Protein AF-A0A7S2ARZ6-F1 (afdb_monomer_lite)

Structure (mmCIF, N/CA/C/O backbone):
data_AF-A0A7S2ARZ6-F1
#
_entry.id   AF-A0A7S2ARZ6-F1
#
loop_
_atom_site.group_PDB
_atom_site.id
_atom_site.type_symbol
_atom_site.label_atom_id
_atom_site.label_alt_id
_atom_site.label_comp_id
_atom_site.label_asym_id
_atom_site.label_entity_id
_atom_site.label_seq_id
_atom_site.pdbx_PDB_ins_code
_atom_site.Cartn_x
_atom_site.Cartn_y
_atom_site.Cartn_z
_atom_site.occupancy
_atom_site.B_iso_or_equiv
_atom_site.auth_seq_id
_atom_site.auth_comp_id
_atom_site.auth_asym_id
_atom_site.auth_atom_id
_atom_site.pdbx_PD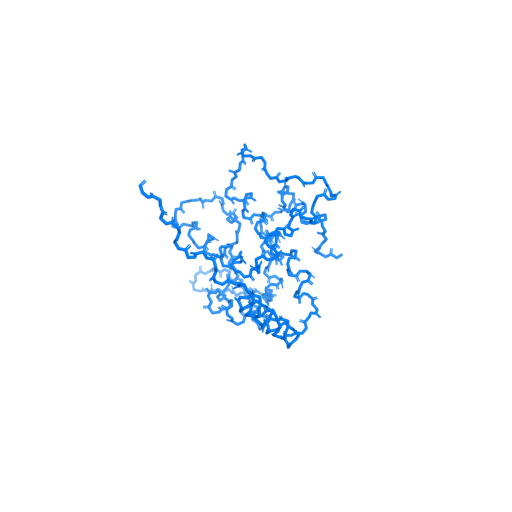B_model_num
ATOM 1 N N . ALA A 1 1 ? 7.187 6.193 15.316 1.00 47.09 1 ALA A N 1
ATOM 2 C CA . ALA A 1 1 ? 6.272 5.166 14.776 1.00 47.09 1 ALA A CA 1
ATOM 3 C C . ALA A 1 1 ? 6.091 5.447 13.287 1.00 47.09 1 ALA A C 1
ATOM 5 O O . ALA A 1 1 ? 5.880 6.601 12.957 1.00 47.09 1 ALA A O 1
ATOM 6 N N . LEU A 1 2 ? 6.263 4.467 12.394 1.00 66.19 2 LEU A N 1
ATOM 7 C CA . LEU A 1 2 ? 6.326 4.705 10.934 1.00 66.19 2 LEU A CA 1
ATOM 8 C C . LEU A 1 2 ? 4.946 4.855 10.255 1.00 66.19 2 LEU A C 1
ATOM 10 O O . LEU A 1 2 ? 4.873 5.273 9.107 1.00 66.19 2 LEU A O 1
ATOM 14 N N . LEU A 1 3 ? 3.854 4.551 10.966 1.00 85.19 3 LEU A N 1
ATOM 15 C CA . LEU A 1 3 ? 2.477 4.574 10.452 1.00 85.19 3 LEU A CA 1
ATOM 16 C C . LEU A 1 3 ? 1.601 5.589 11.214 1.00 85.19 3 LEU A C 1
ATOM 18 O O . LEU A 1 3 ? 0.528 5.251 11.712 1.00 85.19 3 LEU A O 1
ATOM 22 N N . THR A 1 4 ? 2.057 6.830 11.392 1.00 90.56 4 THR A N 1
ATOM 23 C CA . THR A 1 4 ? 1.229 7.869 12.038 1.00 90.56 4 THR A CA 1
ATOM 24 C C . THR A 1 4 ? 0.289 8.545 11.043 1.00 90.56 4 THR A C 1
ATOM 26 O O . THR A 1 4 ? 0.463 8.433 9.827 1.00 90.56 4 THR A O 1
ATOM 29 N N . SER A 1 5 ? -0.721 9.255 11.550 1.00 90.44 5 SER A N 1
ATOM 30 C CA . SER A 1 5 ? -1.653 10.009 10.705 1.00 90.44 5 SER A CA 1
ATOM 31 C C . SER A 1 5 ? -0.940 11.130 9.932 1.00 90.44 5 SER A C 1
ATOM 33 O O . SER A 1 5 ? -1.261 11.370 8.772 1.00 90.44 5 SER A O 1
ATOM 35 N N . GLU A 1 6 ? 0.106 11.733 10.499 1.00 92.38 6 GLU A N 1
ATOM 36 C CA . GLU A 1 6 ? 0.966 12.714 9.821 1.00 92.38 6 GLU A CA 1
ATOM 37 C C . GLU A 1 6 ? 1.748 12.080 8.667 1.00 92.38 6 GLU A C 1
ATOM 39 O O . GLU A 1 6 ? 1.847 12.673 7.596 1.00 92.38 6 GLU A O 1
ATOM 44 N N . ALA A 1 7 ? 2.253 10.853 8.839 1.00 92.50 7 ALA A N 1
ATOM 45 C CA . ALA A 1 7 ? 2.923 10.132 7.758 1.00 92.50 7 ALA A CA 1
ATOM 46 C C . ALA A 1 7 ? 1.955 9.830 6.601 1.00 92.50 7 ALA A C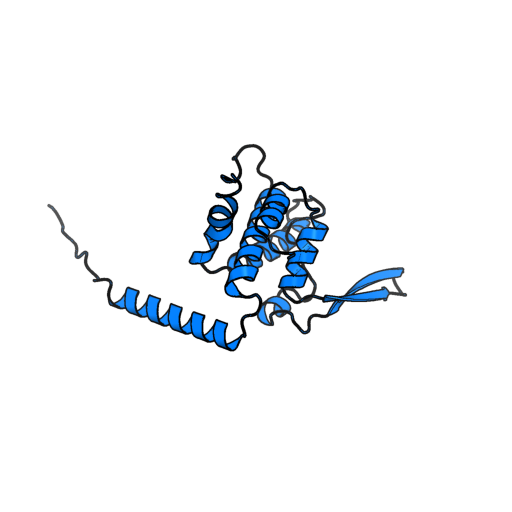 1
ATOM 48 O O . ALA A 1 7 ? 2.309 9.989 5.433 1.00 92.50 7 ALA A O 1
ATOM 49 N N . MET A 1 8 ? 0.710 9.450 6.911 1.00 94.50 8 MET A N 1
ATOM 50 C CA . MET A 1 8 ? -0.331 9.243 5.897 1.00 94.50 8 MET A CA 1
ATOM 51 C C . MET A 1 8 ? -0.678 10.545 5.170 1.00 94.50 8 MET A C 1
ATOM 53 O O . MET A 1 8 ? -0.833 10.540 3.948 1.00 94.50 8 MET A O 1
ATOM 57 N N . LEU A 1 9 ? -0.740 11.666 5.893 1.00 93.12 9 LEU A N 1
ATOM 58 C CA . LEU A 1 9 ? -0.935 12.984 5.294 1.00 93.12 9 LEU A CA 1
ATOM 59 C C . LEU A 1 9 ? 0.221 13.348 4.350 1.00 93.12 9 LEU A C 1
ATOM 61 O O . LEU A 1 9 ? -0.032 13.720 3.206 1.00 93.12 9 LEU A O 1
ATOM 65 N N . ALA A 1 10 ? 1.470 13.151 4.775 1.00 93.88 10 ALA A N 1
ATOM 66 C CA . ALA A 1 10 ? 2.659 13.400 3.958 1.00 93.88 10 ALA A CA 1
ATOM 67 C C . ALA A 1 10 ? 2.679 12.539 2.677 1.00 93.88 10 ALA A C 1
ATOM 69 O O . ALA A 1 10 ? 3.032 13.013 1.592 1.00 93.88 10 ALA A O 1
ATOM 70 N N . ILE A 1 11 ? 2.237 11.277 2.757 1.00 94.25 11 ILE A N 1
ATOM 71 C CA . ILE A 1 11 ? 2.085 10.395 1.586 1.00 94.25 11 ILE A CA 1
ATOM 72 C C . ILE A 1 11 ? 1.085 10.980 0.585 1.00 94.25 11 ILE A C 1
ATOM 74 O O . ILE A 1 11 ? 1.372 11.030 -0.618 1.00 94.25 11 ILE A O 1
ATOM 78 N N . VAL A 1 12 ? -0.080 11.415 1.072 1.00 92.50 12 VAL A N 1
ATOM 79 C CA . VAL A 1 12 ? -1.174 11.958 0.254 1.00 92.50 12 VAL A CA 1
ATOM 80 C C . VAL A 1 12 ? -0.803 13.315 -0.353 1.00 92.50 12 VAL A C 1
ATOM 82 O O . VAL A 1 12 ? -1.102 13.554 -1.524 1.00 92.50 12 VAL A O 1
ATOM 85 N N . ASN A 1 13 ? -0.071 14.150 0.384 1.00 91.81 13 ASN A N 1
ATOM 86 C CA . ASN A 1 13 ? 0.454 15.438 -0.082 1.00 91.81 13 ASN A CA 1
ATOM 87 C C . ASN A 1 13 ? 1.663 15.314 -1.026 1.00 91.81 13 ASN A C 1
ATOM 89 O O . ASN A 1 13 ? 2.167 16.322 -1.510 1.00 91.81 13 ASN A O 1
ATOM 93 N N . GLN A 1 14 ? 2.106 14.090 -1.336 1.00 92.31 14 GLN A N 1
ATOM 94 C CA . GLN A 1 14 ? 3.270 13.813 -2.188 1.00 92.31 14 GLN A CA 1
ATOM 95 C C . GLN A 1 14 ? 4.609 14.311 -1.613 1.00 92.31 14 GLN A C 1
ATOM 97 O O . GLN A 1 14 ? 5.572 14.481 -2.355 1.00 92.31 14 GLN A O 1
ATOM 102 N N . GLU A 1 15 ? 4.688 14.486 -0.295 1.00 94.00 15 GLU A N 1
ATOM 103 C CA . GLU A 1 15 ? 5.906 14.885 0.425 1.00 94.00 15 GLU A CA 1
ATOM 104 C C . GLU A 1 15 ? 6.882 13.704 0.592 1.00 94.00 15 GLU A C 1
ATOM 106 O O . GLU A 1 15 ? 8.082 13.892 0.772 1.00 94.00 15 GLU A O 1
ATOM 111 N N . VAL A 1 16 ? 6.375 12.471 0.478 1.00 94.50 16 VAL A N 1
ATOM 112 C CA . VAL A 1 16 ? 7.161 11.226 0.498 1.00 94.50 16 VAL A CA 1
ATOM 113 C C . VAL A 1 16 ? 7.371 10.714 -0.929 1.00 94.50 16 VAL A C 1
ATOM 115 O O . VAL A 1 16 ? 6.419 10.693 -1.709 1.00 94.50 16 VAL A O 1
ATOM 118 N N . SER A 1 17 ? 8.576 10.258 -1.290 1.00 95.38 17 SER A N 1
ATOM 119 C CA . SER A 1 17 ? 8.875 9.739 -2.639 1.00 95.38 17 SER A CA 1
ATOM 120 C C . SER A 1 17 ? 8.084 8.464 -2.972 1.00 95.38 17 SER A C 1
ATOM 122 O O . SER A 1 17 ? 7.761 7.682 -2.084 1.00 95.38 17 SER A O 1
ATOM 124 N N . ASP A 1 18 ? 7.767 8.227 -4.255 1.00 95.31 18 ASP A N 1
ATOM 125 C CA . ASP A 1 18 ? 6.986 7.037 -4.651 1.00 95.31 18 ASP A CA 1
ATOM 126 C C . ASP A 1 18 ? 7.680 5.726 -4.237 1.00 95.31 18 ASP A C 1
ATOM 128 O O . ASP A 1 18 ? 7.025 4.805 -3.753 1.00 95.31 18 ASP A O 1
ATOM 132 N N . ALA A 1 19 ? 9.008 5.664 -4.393 1.00 93.81 19 ALA A N 1
ATOM 133 C CA . ALA A 1 19 ? 9.810 4.507 -4.004 1.00 93.81 19 ALA A CA 1
ATOM 134 C C . ALA A 1 19 ? 9.681 4.212 -2.504 1.00 93.81 19 ALA A C 1
ATOM 136 O O . ALA A 1 19 ? 9.424 3.076 -2.125 1.00 93.81 19 ALA A O 1
ATOM 137 N N . HIS A 1 20 ? 9.747 5.243 -1.659 1.00 93.75 20 HIS A N 1
ATOM 138 C CA . HIS A 1 20 ? 9.674 5.050 -0.216 1.00 93.75 20 HIS A CA 1
ATOM 139 C C . HIS A 1 20 ? 8.274 4.635 0.259 1.00 93.75 20 HIS A C 1
ATOM 141 O O . HIS A 1 20 ? 8.129 3.835 1.181 1.00 93.75 20 HIS A O 1
ATOM 147 N N . VAL A 1 21 ? 7.217 5.131 -0.393 1.00 95.81 21 VAL A N 1
ATOM 148 C CA . VAL A 1 21 ? 5.851 4.670 -0.099 1.00 95.81 21 VAL A CA 1
ATOM 149 C C . VAL A 1 21 ? 5.668 3.200 -0.491 1.00 95.81 21 VAL A C 1
ATOM 151 O O . VAL A 1 21 ? 5.032 2.450 0.249 1.00 95.81 21 VAL A O 1
ATOM 154 N N . ASN A 1 22 ? 6.243 2.777 -1.621 1.00 95.44 22 ASN A N 1
ATOM 155 C CA . ASN A 1 22 ? 6.269 1.370 -2.014 1.00 95.44 22 ASN A CA 1
ATOM 156 C C . ASN A 1 22 ? 7.043 0.522 -0.990 1.00 95.44 22 ASN A C 1
ATOM 158 O O . ASN A 1 22 ? 6.486 -0.453 -0.500 1.00 95.44 22 ASN A O 1
ATOM 162 N N . GLU A 1 23 ? 8.253 0.924 -0.590 1.00 93.12 23 GLU A N 1
ATOM 163 C CA . GLU A 1 23 ? 9.055 0.238 0.440 1.00 93.12 23 GLU A CA 1
ATOM 164 C C . GLU A 1 23 ? 8.294 0.059 1.760 1.00 93.12 23 GLU A C 1
ATOM 166 O O . GLU A 1 23 ? 8.316 -1.019 2.364 1.00 93.12 23 GLU A O 1
ATOM 171 N N . LEU A 1 24 ? 7.579 1.098 2.197 1.00 93.94 24 LEU A N 1
ATOM 172 C CA . LEU A 1 24 ? 6.748 1.043 3.395 1.00 93.94 24 LEU A CA 1
ATOM 173 C C . LEU A 1 24 ? 5.613 0.022 3.241 1.00 93.94 24 LEU A C 1
ATOM 175 O O . LEU A 1 24 ? 5.387 -0.794 4.138 1.00 93.94 24 LEU A O 1
ATOM 179 N N . ALA A 1 25 ? 4.916 0.036 2.102 1.00 95.00 25 ALA A N 1
ATOM 180 C CA . ALA A 1 25 ? 3.857 -0.924 1.809 1.00 95.00 25 ALA A CA 1
ATOM 181 C C . ALA A 1 25 ? 4.392 -2.362 1.708 1.00 95.00 25 ALA A C 1
ATOM 183 O O . ALA A 1 25 ? 3.778 -3.277 2.252 1.00 95.00 25 ALA A O 1
ATOM 184 N N . TRP A 1 26 ? 5.549 -2.567 1.075 1.00 94.69 26 TRP A N 1
ATOM 185 C CA . TRP A 1 26 ? 6.220 -3.865 0.972 1.00 94.69 26 TRP A CA 1
ATOM 186 C C . TRP A 1 26 ? 6.586 -4.417 2.347 1.00 94.69 26 TRP A C 1
ATOM 188 O O . TRP A 1 26 ? 6.272 -5.569 2.639 1.00 94.69 26 TRP A O 1
ATOM 198 N N . SER A 1 27 ? 7.141 -3.570 3.215 1.00 91.50 27 SER A N 1
ATOM 199 C CA . SER A 1 27 ? 7.483 -3.938 4.592 1.00 91.50 27 SER A CA 1
ATOM 200 C C . SER A 1 27 ? 6.245 -4.383 5.378 1.00 91.50 27 SER A C 1
ATOM 202 O O . SER A 1 27 ? 6.275 -5.402 6.061 1.00 91.50 27 SER A O 1
ATOM 204 N N . CYS A 1 28 ? 5.121 -3.670 5.235 1.00 91.94 28 CYS A N 1
ATOM 205 C CA . CYS A 1 28 ? 3.852 -4.047 5.869 1.00 91.94 28 CYS A CA 1
ATOM 206 C C . CYS A 1 28 ? 3.239 -5.324 5.262 1.00 91.94 28 CYS A C 1
ATOM 208 O O . CYS A 1 28 ? 2.550 -6.073 5.946 1.00 91.94 28 CYS A O 1
ATOM 210 N N . LEU A 1 29 ? 3.482 -5.596 3.978 1.00 92.62 29 LEU A N 1
ATOM 211 C CA . LEU A 1 29 ? 3.065 -6.837 3.319 1.00 92.62 29 LEU A CA 1
ATOM 212 C C . LEU A 1 29 ? 3.938 -8.043 3.689 1.00 92.62 29 LEU A C 1
ATOM 214 O O . LEU A 1 29 ? 3.561 -9.159 3.335 1.00 92.62 29 LEU A O 1
ATOM 218 N N . GLY A 1 30 ? 5.064 -7.827 4.377 1.00 91.44 30 GLY A N 1
ATOM 219 C CA . GLY A 1 30 ? 5.988 -8.870 4.820 1.00 91.44 30 GLY A CA 1
ATOM 220 C C . GLY A 1 30 ? 7.167 -9.130 3.880 1.00 91.44 30 GLY A C 1
ATOM 221 O O . GLY A 1 30 ? 7.895 -10.095 4.098 1.00 91.44 30 GLY A O 1
ATOM 222 N N . TYR A 1 31 ? 7.372 -8.303 2.850 1.00 92.88 31 TYR A N 1
ATOM 223 C CA . TYR A 1 31 ? 8.593 -8.365 2.044 1.00 92.88 31 TYR A CA 1
ATOM 224 C C . TYR A 1 31 ? 9.746 -7.738 2.825 1.00 92.88 31 TYR A C 1
ATOM 226 O O . TYR A 1 31 ? 9.625 -6.613 3.314 1.00 92.88 31 TYR A O 1
ATOM 234 N N . ALA A 1 32 ? 10.883 -8.424 2.886 1.00 88.69 32 ALA A N 1
ATOM 235 C CA . ALA A 1 32 ? 12.108 -7.883 3.459 1.00 88.69 32 ALA A CA 1
ATOM 236 C C . ALA A 1 32 ? 13.233 -7.912 2.425 1.00 88.69 32 ALA A C 1
ATOM 238 O O . ALA A 1 32 ? 13.401 -8.885 1.695 1.00 88.69 32 ALA A O 1
ATOM 239 N N . ARG A 1 33 ? 14.020 -6.838 2.341 1.00 86.50 33 ARG A N 1
ATOM 240 C CA . ARG A 1 33 ? 15.164 -6.803 1.426 1.00 86.50 33 ARG A CA 1
ATOM 241 C C . ARG A 1 33 ? 16.277 -7.690 1.988 1.00 86.50 33 ARG A C 1
ATOM 243 O O . ARG A 1 33 ? 16.788 -7.405 3.068 1.00 86.50 33 ARG A O 1
ATOM 250 N N . ASN A 1 34 ? 16.647 -8.737 1.255 1.00 84.62 34 ASN A N 1
ATOM 251 C CA . ASN A 1 34 ? 17.613 -9.751 1.692 1.00 84.62 34 ASN A CA 1
ATOM 252 C C . ASN A 1 34 ? 19.001 -9.578 1.047 1.00 84.62 34 ASN A C 1
ATOM 254 O O . ASN A 1 34 ? 19.984 -10.139 1.520 1.00 84.62 34 ASN A O 1
ATOM 258 N N . GLY A 1 35 ? 19.112 -8.778 -0.017 1.00 85.31 35 GLY A N 1
ATOM 259 C CA . GLY A 1 35 ? 20.394 -8.470 -0.646 1.00 85.31 35 GLY A CA 1
ATOM 260 C C . GLY A 1 35 ? 20.258 -8.126 -2.119 1.00 85.31 35 GLY A C 1
ATOM 261 O O . GLY A 1 35 ? 19.185 -7.734 -2.579 1.00 85.31 35 GLY A O 1
ATOM 262 N N . TYR A 1 36 ? 21.357 -8.295 -2.843 1.00 85.06 36 TYR A N 1
ATOM 263 C CA . TYR A 1 36 ? 21.418 -8.149 -4.289 1.00 85.06 36 TYR A CA 1
ATOM 264 C C . TYR A 1 36 ? 22.090 -9.387 -4.867 1.00 85.06 36 TYR A C 1
ATOM 266 O O . TYR A 1 36 ? 23.080 -9.859 -4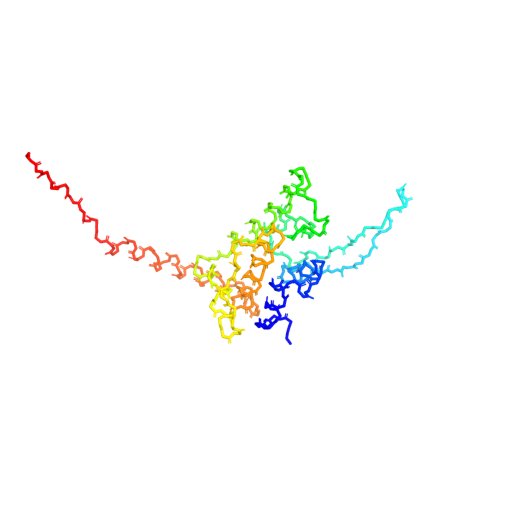.308 1.00 85.06 36 TYR A O 1
ATOM 274 N N . ASP A 1 37 ? 21.547 -9.887 -5.964 1.00 82.44 37 ASP A N 1
ATOM 275 C CA . ASP A 1 37 ? 22.172 -10.906 -6.789 1.00 82.44 37 ASP A CA 1
ATOM 276 C C . ASP A 1 37 ? 22.774 -10.238 -8.025 1.00 82.44 37 ASP A C 1
ATOM 278 O O . ASP A 1 37 ? 22.170 -9.325 -8.598 1.00 82.44 37 ASP A O 1
ATOM 282 N N . LEU A 1 38 ? 23.983 -10.647 -8.396 1.00 84.56 38 LEU A N 1
ATOM 283 C CA . LEU A 1 38 ? 24.633 -10.184 -9.616 1.00 84.56 38 LEU A CA 1
ATOM 284 C C . LEU A 1 38 ? 24.497 -11.297 -10.641 1.00 84.56 38 LEU A C 1
ATOM 286 O O . LEU A 1 38 ? 25.136 -12.340 -10.508 1.00 84.56 38 LEU A O 1
ATOM 290 N N . ASP A 1 39 ? 23.706 -11.049 -11.674 1.00 80.12 39 ASP A N 1
ATOM 291 C CA . ASP A 1 39 ? 23.676 -11.930 -12.824 1.00 80.12 39 ASP A CA 1
ATOM 292 C C . ASP A 1 39 ? 24.927 -11.643 -13.668 1.00 80.12 39 ASP A C 1
ATOM 294 O O . ASP A 1 39 ? 25.136 -10.557 -14.218 1.00 80.12 39 ASP A O 1
ATOM 298 N N . THR A 1 40 ? 25.845 -12.609 -13.669 1.00 80.69 40 THR A N 1
ATOM 299 C CA . THR A 1 40 ? 27.134 -12.491 -14.353 1.00 80.69 40 THR A CA 1
ATOM 300 C C . THR A 1 40 ? 27.017 -12.625 -15.866 1.00 80.69 40 THR A C 1
ATOM 302 O O . THR A 1 40 ? 27.951 -12.229 -16.565 1.00 80.69 40 THR A O 1
ATOM 305 N N . ASP A 1 41 ? 25.903 -13.159 -16.371 1.00 81.56 41 ASP A N 1
ATOM 306 C CA . ASP A 1 41 ? 25.697 -13.393 -17.798 1.00 81.56 41 ASP A CA 1
ATOM 307 C C . ASP A 1 41 ? 25.171 -12.133 -18.498 1.00 81.56 41 ASP A C 1
ATOM 309 O O . ASP A 1 41 ? 25.554 -11.856 -19.638 1.00 81.56 41 ASP A O 1
ATOM 313 N N . ASP A 1 42 ? 24.349 -11.330 -17.816 1.00 83.50 42 ASP A N 1
ATOM 314 C CA . ASP A 1 42 ? 23.799 -10.077 -18.350 1.00 83.50 42 ASP A CA 1
ATOM 315 C C . ASP A 1 42 ? 24.354 -8.798 -17.685 1.00 83.50 42 ASP A C 1
ATOM 317 O O . ASP A 1 42 ? 24.031 -7.686 -18.116 1.00 83.50 42 ASP A O 1
ATOM 321 N N . LEU A 1 43 ? 25.242 -8.943 -16.690 1.00 83.12 43 LEU A N 1
ATOM 322 C CA . LEU A 1 43 ? 25.824 -7.859 -15.887 1.00 83.12 43 LEU A CA 1
ATOM 323 C C . LEU A 1 43 ? 24.766 -6.989 -15.190 1.00 83.12 43 LEU A C 1
ATOM 325 O O . LEU A 1 43 ? 24.990 -5.794 -14.955 1.00 83.12 43 LEU A O 1
ATOM 329 N N . THR A 1 44 ? 23.615 -7.568 -14.847 1.00 80.44 44 THR A N 1
ATOM 330 C CA . THR A 1 44 ? 22.556 -6.876 -14.118 1.00 80.44 44 THR A CA 1
ATOM 331 C C . THR A 1 44 ? 22.577 -7.207 -12.629 1.00 80.44 44 THR A C 1
ATOM 333 O O . THR A 1 44 ? 22.957 -8.290 -12.190 1.00 80.44 44 THR A O 1
ATOM 336 N N . VAL A 1 45 ? 22.184 -6.222 -11.820 1.00 80.94 45 VAL A N 1
ATOM 337 C CA . VAL A 1 45 ? 22.026 -6.382 -10.372 1.00 80.94 45 VAL A CA 1
ATOM 338 C C . VAL A 1 45 ? 20.539 -6.499 -10.076 1.00 80.94 45 VAL A C 1
ATOM 340 O O . VAL A 1 45 ? 19.780 -5.560 -10.331 1.00 80.94 45 VAL A O 1
ATOM 343 N N . LYS A 1 46 ? 20.125 -7.635 -9.519 1.00 82.50 46 LYS A N 1
ATOM 344 C CA . LYS A 1 46 ? 18.742 -7.903 -9.134 1.00 82.50 46 LYS A CA 1
ATOM 345 C C . LYS A 1 46 ? 18.589 -7.839 -7.620 1.00 82.50 46 LYS A C 1
ATOM 347 O O . LYS A 1 46 ? 19.343 -8.452 -6.875 1.00 82.50 46 LYS A O 1
ATOM 352 N N . GLU A 1 47 ? 17.593 -7.103 -7.144 1.00 84.75 47 GLU A N 1
ATOM 353 C CA . GLU A 1 47 ? 17.256 -7.101 -5.720 1.00 84.75 47 GLU A CA 1
ATOM 354 C C . GLU A 1 47 ? 16.665 -8.446 -5.299 1.00 84.75 47 GLU A C 1
ATOM 356 O O . GLU A 1 47 ? 15.736 -8.960 -5.926 1.00 84.75 47 GLU A O 1
ATOM 361 N N . MET A 1 48 ? 17.185 -8.996 -4.204 1.00 85.31 48 MET A N 1
ATOM 362 C CA . MET A 1 48 ? 16.654 -10.202 -3.587 1.00 85.31 48 MET A CA 1
ATOM 363 C C . MET A 1 48 ? 15.741 -9.846 -2.424 1.00 85.31 48 MET A C 1
ATOM 365 O O . MET A 1 48 ? 16.109 -9.089 -1.518 1.00 85.31 48 MET A O 1
ATOM 369 N N . TRP A 1 49 ? 14.563 -10.457 -2.430 1.00 88.44 49 TRP A N 1
ATOM 370 C CA . TRP A 1 49 ? 13.522 -10.239 -1.439 1.00 88.44 49 TRP A CA 1
ATOM 371 C C . TRP A 1 49 ? 13.257 -11.528 -0.670 1.00 88.44 49 TRP A C 1
ATOM 373 O O . TRP A 1 49 ? 13.027 -12.580 -1.262 1.00 88.44 49 TRP A O 1
ATOM 383 N N . ASP A 1 50 ? 13.292 -11.442 0.655 1.00 89.75 50 ASP A N 1
ATOM 384 C CA . ASP A 1 50 ? 12.749 -12.466 1.534 1.00 89.75 50 ASP A CA 1
ATOM 385 C C . ASP A 1 50 ? 11.226 -12.308 1.584 1.00 89.75 50 ASP A C 1
ATOM 387 O O . ASP A 1 50 ? 10.692 -11.233 1.881 1.00 89.75 50 ASP A O 1
ATOM 391 N N . THR A 1 51 ? 10.535 -13.395 1.253 1.00 91.88 51 THR A N 1
ATOM 392 C CA . THR A 1 51 ? 9.077 -13.471 1.183 1.00 91.88 51 THR A CA 1
ATOM 393 C C . THR A 1 51 ? 8.479 -14.377 2.257 1.00 91.88 51 THR A C 1
ATOM 395 O O . THR A 1 51 ? 7.287 -14.680 2.196 1.00 91.88 51 THR A O 1
ATOM 398 N N . ALA A 1 52 ? 9.271 -14.842 3.229 1.00 88.44 52 ALA A N 1
ATOM 399 C CA . ALA A 1 52 ? 8.830 -15.797 4.248 1.00 88.44 52 ALA A CA 1
ATOM 400 C C . ALA A 1 52 ? 7.648 -15.285 5.087 1.00 88.44 52 ALA A C 1
ATOM 402 O O . ALA A 1 52 ? 6.836 -16.081 5.554 1.00 88.44 52 ALA A O 1
ATOM 403 N N . GLN A 1 53 ? 7.539 -13.965 5.252 1.00 86.81 53 GLN A N 1
ATOM 404 C CA . GLN A 1 53 ? 6.477 -13.308 6.019 1.00 86.81 53 GLN A CA 1
ATOM 405 C C . GLN A 1 53 ? 5.363 -12.727 5.136 1.00 86.81 53 GLN A C 1
ATOM 407 O O . GLN A 1 53 ? 4.428 -12.111 5.648 1.00 86.81 53 GLN A O 1
ATOM 412 N N . VAL A 1 54 ? 5.434 -12.909 3.813 1.00 90.75 54 VAL A N 1
ATOM 413 C CA . VAL A 1 54 ? 4.420 -12.378 2.898 1.00 90.75 54 VAL A CA 1
ATOM 414 C C . VAL A 1 54 ? 3.151 -13.215 2.981 1.00 90.75 54 VAL A C 1
ATOM 416 O O . VAL A 1 54 ? 3.184 -14.446 2.947 1.00 90.75 54 VAL A O 1
ATOM 419 N N . PHE A 1 55 ? 1.997 -12.544 3.019 1.00 87.19 55 PHE A N 1
ATOM 420 C CA . PHE A 1 55 ? 0.699 -13.216 3.021 1.00 87.19 55 PHE A CA 1
ATOM 421 C C . PHE A 1 55 ? 0.593 -14.224 1.856 1.00 87.19 55 PHE A C 1
ATOM 423 O O . PHE A 1 55 ? 0.712 -13.823 0.695 1.00 87.19 55 PHE A O 1
ATOM 430 N N . PRO A 1 56 ? 0.281 -15.514 2.098 1.00 88.62 56 PRO A N 1
ATOM 431 C CA . PRO A 1 56 ? 0.377 -16.551 1.063 1.00 88.62 56 PRO A CA 1
ATOM 432 C C . PRO A 1 56 ? -0.454 -16.279 -0.197 1.00 88.62 56 PRO A C 1
ATOM 434 O O . PRO A 1 56 ? -0.021 -16.541 -1.318 1.00 88.62 56 PRO A O 1
ATOM 437 N N . ASN A 1 57 ? -1.660 -15.729 -0.037 1.00 88.62 57 ASN A N 1
ATOM 438 C CA . ASN A 1 57 ? -2.518 -15.377 -1.174 1.00 88.62 57 ASN A CA 1
ATOM 439 C C . ASN A 1 57 ? -2.005 -14.159 -1.951 1.00 88.62 57 ASN A C 1
ATOM 441 O O . ASN A 1 57 ? -2.276 -14.046 -3.146 1.00 88.62 57 ASN A O 1
ATOM 445 N N . TRP A 1 58 ? -1.277 -13.263 -1.283 1.00 93.19 58 TRP A N 1
ATOM 446 C CA . TRP A 1 58 ? -0.603 -12.145 -1.927 1.00 93.19 58 TRP A CA 1
ATOM 447 C C . TRP A 1 58 ? 0.602 -12.646 -2.729 1.00 93.19 58 TRP A C 1
ATOM 449 O O . TRP A 1 58 ? 0.684 -12.372 -3.925 1.00 93.19 58 TRP A O 1
ATOM 459 N N . LEU A 1 59 ? 1.447 -13.477 -2.108 1.00 93.12 59 LEU A N 1
ATOM 460 C CA . LEU A 1 59 ? 2.663 -14.035 -2.705 1.00 93.12 59 LEU A CA 1
ATOM 461 C C . LEU A 1 59 ? 2.389 -14.832 -3.990 1.00 93.12 59 LEU A C 1
ATOM 463 O O . LEU A 1 59 ? 3.112 -14.715 -4.972 1.00 93.12 59 LEU A O 1
ATOM 467 N N . LYS A 1 60 ? 1.287 -15.593 -4.029 1.00 92.06 60 LYS A N 1
ATOM 468 C CA . LYS A 1 60 ? 0.858 -16.322 -5.240 1.00 92.06 60 LYS A CA 1
ATOM 469 C C . LYS A 1 60 ? 0.622 -15.414 -6.449 1.00 92.06 60 LYS A C 1
ATOM 471 O O . LYS A 1 60 ? 0.744 -15.871 -7.580 1.00 92.06 60 LYS A O 1
ATOM 476 N N . ARG A 1 61 ? 0.198 -14.168 -6.223 1.00 93.31 61 ARG A N 1
ATOM 477 C CA . ARG A 1 61 ? -0.117 -13.203 -7.291 1.00 93.31 61 ARG A CA 1
ATOM 478 C C . ARG A 1 61 ? 1.061 -12.285 -7.587 1.00 93.31 61 ARG A C 1
ATOM 480 O O . ARG A 1 61 ? 1.210 -11.857 -8.725 1.00 93.31 61 ARG A O 1
ATOM 487 N N . PHE A 1 62 ? 1.865 -11.996 -6.571 1.00 94.88 62 PHE A N 1
ATOM 488 C CA . PHE A 1 62 ? 3.025 -11.122 -6.641 1.00 94.88 62 PHE A CA 1
ATOM 489 C C . PHE A 1 62 ? 4.188 -11.827 -5.929 1.00 94.88 62 PHE A C 1
ATOM 491 O O . PHE A 1 62 ? 4.289 -11.726 -4.715 1.00 94.88 62 PHE A O 1
ATOM 498 N N . PRO A 1 63 ? 5.017 -12.608 -6.645 1.00 91.81 63 PRO A N 1
ATOM 499 C CA . PRO A 1 63 ? 6.202 -13.245 -6.061 1.00 91.81 63 PRO A CA 1
ATOM 500 C C . PRO A 1 63 ? 7.291 -12.233 -5.688 1.00 91.81 63 PRO A C 1
ATOM 502 O O . PRO A 1 63 ? 8.058 -12.446 -4.757 1.00 91.81 63 PRO A O 1
ATOM 505 N N . GLU A 1 64 ? 7.330 -11.122 -6.421 1.00 90.94 64 GLU A N 1
ATOM 506 C CA . GLU A 1 64 ? 8.225 -9.990 -6.209 1.00 90.94 64 GLU A CA 1
ATOM 507 C C . GLU A 1 64 ? 7.398 -8.752 -5.823 1.00 90.94 64 GLU A C 1
ATOM 509 O O . GLU A 1 64 ? 6.229 -8.644 -6.224 1.00 90.94 64 GLU A O 1
ATOM 514 N N . PRO A 1 65 ? 7.972 -7.814 -5.050 1.00 93.94 65 PRO A N 1
ATOM 515 C CA . PRO A 1 65 ? 7.256 -6.628 -4.605 1.00 93.94 65 PRO A CA 1
ATOM 516 C C . PRO A 1 65 ? 6.834 -5.752 -5.798 1.00 93.94 65 PRO A C 1
ATOM 518 O O . PRO A 1 65 ? 7.681 -5.287 -6.564 1.00 93.94 65 PRO A O 1
ATOM 521 N N . PRO A 1 66 ? 5.525 -5.502 -5.985 1.00 95.12 66 PRO A N 1
ATOM 522 C CA . PRO A 1 66 ? 5.042 -4.747 -7.131 1.00 95.12 66 PRO A CA 1
ATOM 523 C C . PRO A 1 66 ? 5.089 -3.236 -6.876 1.00 95.12 66 PRO A C 1
ATOM 525 O O . PRO A 1 66 ? 4.960 -2.775 -5.742 1.00 95.12 66 PRO A O 1
ATOM 528 N N . ASP A 1 67 ? 5.171 -2.446 -7.944 1.00 96.12 67 ASP A N 1
ATOM 529 C CA . ASP A 1 67 ? 4.950 -1.000 -7.868 1.00 96.12 67 ASP A CA 1
ATOM 530 C C . ASP A 1 67 ? 3.449 -0.696 -7.720 1.00 96.12 67 ASP A C 1
ATOM 532 O O . ASP A 1 67 ? 2.639 -1.107 -8.554 1.00 96.12 67 ASP A O 1
ATOM 536 N N . PHE A 1 68 ? 3.066 0.042 -6.674 1.00 96.50 68 PHE A N 1
ATOM 537 C CA . PHE A 1 68 ? 1.682 0.466 -6.451 1.00 96.50 68 PHE A CA 1
ATOM 538 C C . PHE A 1 68 ? 1.368 1.859 -6.988 1.00 96.50 68 PHE A C 1
ATOM 540 O O . PHE A 1 68 ? 0.196 2.179 -7.193 1.00 96.50 68 PHE A O 1
ATOM 547 N N . LEU A 1 69 ? 2.380 2.707 -7.174 1.00 94.81 69 LEU A N 1
ATOM 548 C CA . LEU A 1 69 ? 2.219 4.143 -7.410 1.00 94.81 69 LEU A CA 1
ATOM 549 C C . LEU A 1 69 ? 2.538 4.566 -8.843 1.00 94.81 69 LEU A C 1
ATOM 551 O O . LEU A 1 69 ? 2.070 5.625 -9.279 1.00 94.81 69 LEU A O 1
ATOM 555 N N . GLY A 1 70 ? 3.282 3.746 -9.582 1.00 91.94 70 GLY A N 1
ATOM 556 C CA . GLY A 1 70 ? 3.773 4.072 -10.915 1.00 91.94 70 GLY A CA 1
ATOM 557 C C . GLY A 1 70 ? 4.957 5.024 -10.820 1.00 91.94 70 GLY A C 1
ATOM 558 O O . GLY A 1 70 ? 4.872 6.150 -11.304 1.00 91.94 70 GLY A O 1
ATOM 559 N N . VAL A 1 71 ? 6.052 4.583 -10.195 1.00 92.00 71 VAL A N 1
ATOM 560 C CA . VAL A 1 71 ? 7.280 5.365 -9.947 1.00 92.00 71 VAL A CA 1
ATOM 561 C C . VAL A 1 71 ? 7.807 5.998 -11.239 1.00 92.00 71 VAL A C 1
ATOM 563 O O . VAL A 1 71 ? 8.238 7.146 -11.241 1.00 92.00 71 VAL A O 1
ATOM 566 N N . LYS A 1 72 ? 7.705 5.280 -12.366 1.00 89.62 72 LYS A N 1
ATOM 567 C CA . LYS A 1 72 ? 8.144 5.754 -13.692 1.00 89.62 72 LYS A CA 1
ATOM 568 C C . LYS A 1 72 ? 7.255 6.851 -14.293 1.00 89.62 72 LYS A C 1
ATOM 570 O O . LYS A 1 72 ? 7.639 7.446 -15.293 1.00 89.62 72 LYS A O 1
ATOM 575 N N . ARG A 1 73 ? 6.074 7.108 -13.713 1.00 90.50 73 ARG A N 1
ATOM 576 C CA . ARG A 1 73 ? 5.062 8.073 -14.192 1.00 90.50 73 ARG A CA 1
ATOM 577 C C . ARG A 1 73 ? 4.674 7.891 -15.664 1.00 90.50 73 ARG A C 1
ATOM 579 O O . ARG A 1 73 ? 4.266 8.842 -16.324 1.00 90.50 73 ARG A O 1
ATOM 586 N N . ASP A 1 74 ? 4.756 6.655 -16.143 1.00 91.50 74 ASP A N 1
ATOM 587 C CA . ASP A 1 74 ? 4.359 6.256 -17.484 1.00 91.50 74 ASP A CA 1
ATOM 588 C C . ASP A 1 74 ? 3.039 5.489 -17.412 1.00 91.50 74 ASP A C 1
ATOM 590 O O . ASP A 1 74 ? 2.964 4.418 -16.810 1.00 91.50 74 ASP A O 1
ATOM 594 N N . TYR A 1 75 ? 1.993 6.078 -17.990 1.00 91.31 75 TYR A N 1
ATOM 595 C CA . TYR A 1 75 ? 0.626 5.567 -17.905 1.00 91.31 75 TYR A CA 1
ATOM 596 C C . TYR A 1 75 ? 0.164 4.869 -19.187 1.00 91.31 75 TYR A C 1
ATOM 598 O O . TYR A 1 75 ? -1.037 4.658 -19.376 1.00 91.31 75 TYR A O 1
ATOM 606 N N . ARG A 1 76 ? 1.092 4.524 -20.089 1.00 94.06 76 ARG A N 1
ATOM 607 C CA . ARG A 1 76 ? 0.764 3.686 -21.246 1.00 94.06 76 ARG A CA 1
ATOM 608 C C . ARG A 1 76 ? 0.233 2.328 -20.767 1.00 94.06 76 ARG A C 1
ATOM 610 O O . ARG A 1 76 ? 0.794 1.782 -19.814 1.00 94.06 76 ARG A O 1
ATOM 617 N N . PRO A 1 77 ? -0.830 1.776 -21.382 1.00 91.56 77 PRO A N 1
ATOM 618 C CA . PRO A 1 77 ? -1.518 0.589 -20.871 1.00 91.56 77 PRO A CA 1
ATOM 619 C C . PRO A 1 77 ? -0.597 -0.592 -20.550 1.00 91.56 77 PRO A C 1
ATOM 621 O O . PRO A 1 77 ? -0.772 -1.234 -19.521 1.00 91.56 77 PRO A O 1
ATOM 624 N N . GLU A 1 78 ? 0.399 -0.855 -21.389 1.00 92.69 78 GLU A N 1
ATOM 625 C CA . GLU A 1 78 ? 1.358 -1.949 -21.246 1.00 92.69 78 GLU A CA 1
ATOM 626 C C . GLU A 1 78 ? 2.284 -1.805 -20.027 1.00 92.69 78 GLU A C 1
ATOM 628 O O . GLU A 1 78 ? 2.656 -2.807 -19.420 1.00 92.69 78 GLU A O 1
ATOM 633 N N . ILE A 1 79 ? 2.611 -0.571 -19.630 1.00 90.50 79 ILE A N 1
ATOM 634 C CA . ILE A 1 79 ? 3.458 -0.278 -18.463 1.00 90.50 79 ILE A CA 1
ATOM 635 C C . ILE A 1 79 ? 2.601 -0.125 -17.203 1.00 90.50 79 ILE A C 1
ATOM 637 O O . ILE A 1 79 ? 2.990 -0.562 -16.121 1.00 90.50 79 ILE A O 1
ATOM 641 N N . ASP A 1 80 ? 1.416 0.467 -17.337 1.00 93.81 80 ASP A N 1
ATOM 642 C CA . ASP A 1 80 ? 0.553 0.815 -16.211 1.00 93.81 80 ASP A CA 1
ATOM 643 C C . ASP A 1 80 ? -0.347 -0.335 -15.743 1.00 93.81 80 ASP A C 1
ATOM 645 O O . ASP A 1 80 ? -0.726 -0.389 -14.572 1.00 93.81 80 ASP A O 1
ATOM 649 N N . ALA A 1 81 ? -0.688 -1.277 -16.628 1.00 93.88 81 ALA A N 1
ATOM 650 C CA . ALA A 1 81 ? -1.502 -2.444 -16.298 1.00 93.88 81 ALA A CA 1
ATOM 651 C C . ALA A 1 81 ? -1.016 -3.214 -15.053 1.00 93.88 81 ALA A C 1
ATOM 653 O O . ALA A 1 81 ? -1.853 -3.450 -14.172 1.00 93.88 81 ALA A O 1
ATOM 654 N N . PRO A 1 82 ? 0.277 -3.581 -14.911 1.00 94.50 82 PRO A N 1
ATOM 655 C CA . PRO A 1 82 ? 0.754 -4.263 -13.706 1.00 94.50 82 PRO A CA 1
ATOM 656 C C . PRO A 1 82 ? 0.606 -3.400 -12.444 1.00 94.50 82 PRO A C 1
ATOM 658 O O . PRO A 1 82 ? 0.124 -3.898 -11.425 1.00 94.50 82 PRO A O 1
ATOM 661 N N . VAL A 1 83 ? 0.907 -2.098 -12.522 1.00 95.69 83 VAL A N 1
ATOM 662 C CA . VAL A 1 83 ? 0.771 -1.153 -11.396 1.00 95.69 83 VAL A CA 1
ATOM 663 C C . VAL A 1 83 ? -0.688 -1.037 -10.957 1.00 95.69 83 VAL A C 1
ATOM 665 O O . VAL A 1 83 ? -1.028 -1.149 -9.777 1.00 95.69 83 VAL A O 1
ATOM 668 N N . LYS A 1 84 ? -1.597 -0.869 -11.921 1.00 94.62 84 LYS A N 1
ATOM 669 C CA . LYS A 1 84 ? -3.039 -0.808 -11.677 1.00 94.62 84 LYS A CA 1
ATOM 670 C C . LYS A 1 84 ? -3.559 -2.110 -11.075 1.00 94.62 84 LYS A C 1
ATOM 672 O O . LYS A 1 84 ? -4.407 -2.056 -10.181 1.00 94.62 84 LYS A O 1
ATOM 677 N N . ALA A 1 85 ? -3.082 -3.263 -11.542 1.00 95.38 85 ALA A N 1
ATOM 678 C CA . ALA A 1 85 ? -3.472 -4.566 -11.015 1.00 95.38 85 ALA A CA 1
ATOM 679 C C . ALA A 1 85 ? -3.014 -4.750 -9.560 1.00 95.38 85 ALA A C 1
ATOM 681 O O . ALA A 1 85 ? -3.825 -5.159 -8.725 1.00 95.38 85 ALA A O 1
ATOM 682 N N . ALA A 1 86 ? -1.768 -4.388 -9.248 1.00 96.12 86 ALA A N 1
ATOM 683 C CA . ALA A 1 86 ? -1.216 -4.429 -7.896 1.00 96.12 86 ALA A CA 1
ATOM 684 C C . ALA A 1 86 ? -1.970 -3.494 -6.943 1.00 96.12 86 ALA A C 1
ATOM 686 O O . ALA A 1 86 ? -2.463 -3.929 -5.902 1.00 96.12 86 ALA A O 1
ATOM 687 N N . CYS A 1 87 ? -2.165 -2.234 -7.337 1.00 95.88 87 CYS A N 1
ATOM 688 C CA . CYS A 1 87 ? -2.907 -1.265 -6.535 1.00 95.88 87 CYS A CA 1
ATOM 689 C C . CYS A 1 87 ? -4.375 -1.690 -6.331 1.00 95.88 87 CYS A C 1
ATOM 691 O O . CYS A 1 87 ? -4.903 -1.644 -5.222 1.00 95.88 87 CYS A O 1
ATOM 693 N N . SER A 1 88 ? -5.028 -2.214 -7.375 1.00 94.94 88 SER A N 1
ATOM 694 C CA . SER A 1 88 ? -6.394 -2.743 -7.262 1.00 94.94 88 SER A CA 1
ATOM 695 C C . SER A 1 88 ? -6.475 -3.955 -6.333 1.00 94.94 88 SER A C 1
ATOM 697 O O . SER A 1 88 ? -7.462 -4.102 -5.615 1.00 94.94 88 SER A O 1
ATOM 699 N N . ALA A 1 89 ? -5.470 -4.837 -6.342 1.00 95.50 89 ALA A N 1
ATOM 700 C CA . ALA A 1 89 ? -5.398 -5.962 -5.415 1.00 95.50 89 ALA A CA 1
ATOM 701 C C . ALA A 1 89 ? -5.266 -5.479 -3.964 1.00 95.50 89 ALA A C 1
ATOM 703 O O . ALA A 1 89 ? -5.955 -6.008 -3.093 1.00 95.50 89 ALA A O 1
ATOM 704 N N . LEU A 1 90 ? -4.463 -4.436 -3.734 1.00 94.81 90 LEU A N 1
ATOM 705 C CA . LEU A 1 90 ? -4.297 -3.808 -2.425 1.00 94.81 90 LEU A CA 1
ATOM 706 C C . LEU A 1 90 ? -5.629 -3.248 -1.909 1.00 94.81 90 LEU A C 1
ATOM 708 O O . LEU A 1 90 ? -6.080 -3.615 -0.829 1.00 94.81 90 LEU A O 1
ATOM 712 N N . VAL A 1 91 ? -6.331 -2.456 -2.721 1.00 93.62 91 VAL A N 1
ATOM 713 C CA . VAL A 1 91 ? -7.636 -1.877 -2.350 1.00 93.62 91 VAL A CA 1
ATOM 714 C C . VAL A 1 91 ? -8.688 -2.953 -2.077 1.00 93.62 91 VAL A C 1
ATOM 716 O O . VAL A 1 91 ? -9.486 -2.818 -1.153 1.00 93.62 91 VAL A O 1
ATOM 719 N N . ARG A 1 92 ? -8.702 -4.038 -2.859 1.00 93.19 92 ARG A N 1
ATOM 720 C CA . ARG A 1 92 ? -9.640 -5.156 -2.657 1.00 93.19 92 A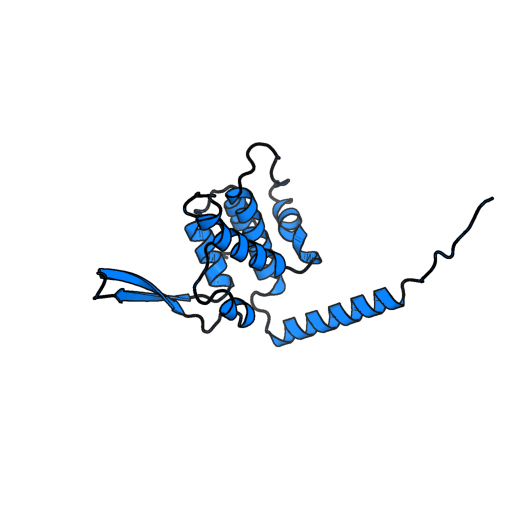RG A CA 1
ATOM 721 C C . ARG A 1 92 ? -9.363 -5.959 -1.388 1.00 93.19 92 ARG A C 1
ATOM 723 O O . ARG A 1 92 ? -10.256 -6.674 -0.952 1.00 93.19 92 ARG A O 1
ATOM 730 N N . SER A 1 93 ? -8.162 -5.860 -0.818 1.00 91.25 93 SER A N 1
ATOM 731 C CA . SER A 1 93 ? -7.839 -6.507 0.458 1.00 91.25 93 SER A CA 1
ATOM 732 C C . SER A 1 93 ? -8.445 -5.788 1.669 1.00 91.25 93 SER A C 1
ATOM 734 O O . SER A 1 93 ? -8.501 -6.374 2.745 1.00 91.25 93 SER A O 1
ATOM 736 N N . ILE A 1 94 ? -8.926 -4.552 1.489 1.00 90.12 94 ILE A N 1
ATOM 737 C CA . ILE A 1 94 ? -9.520 -3.736 2.550 1.00 90.12 94 ILE A CA 1
ATOM 738 C C . ILE A 1 94 ? -11.020 -4.070 2.674 1.00 90.12 94 ILE A C 1
ATOM 740 O O . ILE A 1 94 ? -11.752 -3.922 1.682 1.00 90.12 94 ILE A O 1
ATOM 744 N N . PRO A 1 95 ? -11.502 -4.474 3.865 1.00 88.56 95 PRO A N 1
ATOM 745 C CA . PRO A 1 95 ? -12.929 -4.635 4.146 1.00 88.56 95 PRO A CA 1
ATOM 746 C C . PRO A 1 95 ? -13.722 -3.338 3.917 1.00 88.56 95 PRO A C 1
ATOM 748 O O . PRO A 1 95 ? -13.157 -2.243 3.893 1.00 88.56 95 PRO A O 1
ATOM 751 N N . ALA A 1 96 ? -15.034 -3.439 3.700 1.00 86.50 96 ALA A N 1
ATOM 752 C CA . ALA A 1 96 ? -15.854 -2.300 3.276 1.00 86.50 96 ALA A CA 1
ATOM 753 C C . ALA A 1 96 ? -15.877 -1.163 4.313 1.00 86.50 96 ALA A C 1
ATOM 755 O O . ALA A 1 96 ? -15.791 0.009 3.941 1.00 86.50 96 ALA A O 1
ATOM 756 N N . GLU A 1 97 ? -15.910 -1.520 5.590 1.00 85.12 97 GLU A N 1
ATOM 757 C CA . GLU A 1 97 ? -15.898 -0.647 6.759 1.00 85.12 97 GLU A CA 1
ATOM 758 C C . GLU A 1 97 ? -14.627 0.216 6.847 1.00 85.12 97 GLU A C 1
ATOM 760 O O . GLU A 1 97 ? -14.694 1.380 7.239 1.00 85.12 97 GLU A O 1
ATOM 765 N N . HIS A 1 98 ? -13.487 -0.285 6.358 1.00 86.25 98 HIS A N 1
ATOM 766 C CA . HIS A 1 98 ? -12.207 0.433 6.381 1.00 86.25 98 HIS A CA 1
ATOM 767 C C . HIS A 1 98 ? -11.920 1.219 5.088 1.00 86.25 98 HIS A C 1
ATOM 769 O O . HIS A 1 98 ? -10.875 1.862 4.953 1.00 86.25 98 HIS A O 1
ATOM 775 N N . LYS A 1 99 ? -12.837 1.235 4.109 1.00 84.81 99 LYS A N 1
ATOM 776 C CA . LYS A 1 99 ? -12.634 1.982 2.847 1.00 84.81 99 LYS A CA 1
ATOM 777 C C . LYS A 1 99 ? -12.671 3.502 3.007 1.00 84.81 99 LYS A C 1
ATOM 779 O O . LYS A 1 99 ? -12.233 4.208 2.104 1.00 84.81 99 LYS A O 1
ATOM 784 N N . GLN A 1 100 ? -13.201 4.005 4.120 1.00 84.00 100 GLN A N 1
ATOM 785 C CA . GLN A 1 100 ? -13.240 5.437 4.440 1.00 84.00 100 GLN A CA 1
ATOM 786 C C . GLN A 1 100 ? -12.225 5.838 5.525 1.00 84.00 100 GLN A C 1
ATOM 788 O O . GLN A 1 100 ? -12.246 6.988 5.972 1.00 84.00 100 GLN A O 1
ATOM 793 N N . GLY A 1 101 ? -11.323 4.931 5.924 1.00 84.44 101 GLY A N 1
ATOM 794 C CA . GLY A 1 101 ? -10.368 5.152 7.016 1.00 84.44 101 GLY A CA 1
ATOM 795 C C . GLY A 1 101 ? -9.494 6.389 6.807 1.00 84.44 101 GLY A C 1
ATOM 796 O O . GLY A 1 101 ? -9.334 7.195 7.718 1.00 84.44 101 GLY A O 1
ATOM 797 N N . LEU A 1 102 ? -9.029 6.627 5.577 1.00 86.44 102 LEU A N 1
ATOM 798 C CA . LEU A 1 102 ? -8.215 7.795 5.233 1.00 86.44 102 LEU A CA 1
ATOM 799 C C . LEU A 1 102 ? -8.913 9.121 5.556 1.00 86.44 102 LEU A C 1
ATOM 801 O O . LEU A 1 102 ? -8.318 10.007 6.163 1.00 86.44 102 LEU A O 1
ATOM 805 N N . LYS A 1 103 ? -10.191 9.259 5.187 1.00 87.06 103 LYS A N 1
ATOM 806 C CA . LYS A 1 103 ? -10.948 10.488 5.453 1.00 87.06 103 LYS A CA 1
ATOM 807 C C . LYS A 1 103 ? -11.229 10.655 6.940 1.00 87.06 103 LYS A C 1
ATOM 809 O O . LYS A 1 103 ? -11.181 11.775 7.427 1.00 87.06 103 LYS A O 1
ATOM 814 N N . GLN A 1 104 ? -11.523 9.569 7.650 1.00 88.12 104 GLN A N 1
ATOM 815 C CA . GLN A 1 104 ? -11.785 9.615 9.088 1.00 88.12 104 GLN A CA 1
ATOM 816 C C . GLN A 1 104 ? -10.534 10.038 9.867 1.00 88.12 104 GLN A C 1
ATOM 818 O O . GLN A 1 104 ? -10.606 10.967 10.664 1.00 88.12 104 GLN A O 1
ATOM 823 N N . GLN A 1 105 ? -9.389 9.427 9.560 1.00 86.62 105 GLN A N 1
ATOM 824 C CA . GLN A 1 105 ? -8.122 9.657 10.254 1.00 86.62 105 GLN A CA 1
ATOM 825 C C . GLN A 1 105 ? -7.492 11.015 9.929 1.00 86.62 105 GLN A C 1
ATOM 827 O O . GLN A 1 105 ? -6.951 11.674 10.810 1.00 86.62 105 GLN A O 1
ATOM 832 N N . LEU A 1 106 ? -7.547 11.460 8.669 1.00 88.38 106 LEU A N 1
ATOM 833 C CA . LEU A 1 106 ? -6.878 12.701 8.264 1.00 88.38 106 LEU A CA 1
ATOM 834 C C . LEU A 1 106 ? -7.744 13.956 8.432 1.00 88.38 106 LEU A C 1
ATOM 836 O O . LEU A 1 106 ? -7.229 15.069 8.318 1.00 88.38 106 LEU A O 1
ATOM 840 N N . LYS A 1 107 ? -9.042 13.809 8.731 1.00 87.94 107 LYS A N 1
ATOM 841 C CA . LYS A 1 107 ? -9.945 14.948 8.967 1.00 87.94 107 LYS A CA 1
ATOM 842 C C . LYS A 1 107 ? -9.462 15.835 10.114 1.00 87.94 107 LYS A C 1
ATOM 844 O O . LYS A 1 107 ? -9.561 17.054 10.009 1.00 87.94 107 LYS A O 1
ATOM 849 N N . GLU A 1 108 ? -8.930 15.241 11.180 1.00 85.38 108 GLU A N 1
ATOM 850 C CA . GLU A 1 108 ? -8.403 15.974 12.342 1.00 85.38 108 GLU A CA 1
ATOM 851 C C . GLU A 1 108 ? -7.167 16.812 11.994 1.00 85.38 108 GLU A C 1
ATOM 853 O O . GLU A 1 108 ? -6.937 17.860 12.590 1.00 85.38 108 GLU A O 1
ATOM 858 N N . LEU A 1 109 ? -6.426 16.402 10.963 1.00 87.69 109 LEU A N 1
ATOM 859 C CA . LEU A 1 109 ? -5.277 17.126 10.421 1.00 87.69 109 LEU A CA 1
ATOM 860 C C . LEU A 1 109 ? -5.670 18.118 9.309 1.00 87.69 109 LEU A C 1
ATOM 862 O O . LEU A 1 109 ? -4.807 18.668 8.629 1.00 87.69 109 LEU A O 1
ATOM 866 N N . GLY A 1 110 ? -6.971 18.344 9.098 1.00 85.19 110 GLY A N 1
ATOM 867 C CA . GLY A 1 110 ? -7.494 19.296 8.115 1.00 85.19 110 GLY A CA 1
ATOM 868 C C . GLY A 1 110 ? -7.606 18.756 6.686 1.00 85.19 110 GLY A C 1
ATOM 869 O O . GLY A 1 110 ? -7.922 19.518 5.770 1.00 85.19 110 GLY A O 1
ATOM 870 N N . TRP A 1 111 ? -7.394 17.457 6.461 1.00 87.00 111 TRP A N 1
ATOM 871 C CA . TRP A 1 111 ? -7.543 16.871 5.131 1.00 87.00 111 TRP A CA 1
ATOM 872 C C . TRP A 1 111 ? -9.017 16.630 4.787 1.00 87.00 111 TRP A C 1
ATOM 874 O O . TRP A 1 111 ? -9.735 15.913 5.486 1.00 87.00 111 TRP A O 1
ATOM 884 N N . THR A 1 112 ? -9.477 17.200 3.675 1.00 81.62 112 THR A N 1
ATOM 885 C CA . THR A 1 112 ? -10.882 17.112 3.231 1.00 81.62 112 THR A CA 1
ATOM 886 C C . THR A 1 112 ? -11.084 16.225 1.999 1.00 81.62 112 THR A C 1
ATOM 888 O O . THR A 1 112 ? -12.224 15.992 1.589 1.00 81.62 112 THR A O 1
ATOM 891 N N . GLY A 1 113 ? -9.999 15.663 1.459 1.00 81.69 113 GLY A N 1
ATOM 892 C CA . GLY A 1 113 ? -9.975 14.898 0.213 1.00 81.69 113 GLY A CA 1
ATOM 893 C C . GLY A 1 113 ? -9.230 15.630 -0.903 1.00 81.69 113 GLY A C 1
ATOM 894 O O . GLY A 1 113 ? -8.803 16.772 -0.744 1.00 81.69 113 GLY A O 1
ATOM 895 N N . PHE A 1 114 ? -9.071 14.970 -2.051 1.00 76.94 114 PHE A N 1
ATOM 896 C CA . PHE A 1 114 ? -8.563 15.636 -3.250 1.00 76.94 114 PHE A CA 1
ATOM 897 C C . PHE A 1 114 ? -9.672 16.431 -3.941 1.00 76.94 114 PHE A C 1
ATOM 899 O O . PHE A 1 114 ? -10.791 15.941 -4.108 1.00 76.94 114 PHE A O 1
ATOM 906 N N . THR A 1 115 ? -9.338 17.635 -4.397 1.00 75.06 115 THR A N 1
ATOM 907 C CA . THR A 1 115 ? -10.147 18.362 -5.375 1.00 75.06 115 THR A CA 1
ATOM 908 C C . THR A 1 115 ? -10.062 17.660 -6.733 1.00 75.06 115 THR A C 1
ATOM 910 O O . THR A 1 115 ? -9.058 17.022 -7.050 1.00 75.06 115 THR A O 1
ATOM 913 N N . LEU A 1 116 ? -11.123 17.754 -7.544 1.00 70.56 116 LEU A N 1
ATOM 914 C CA . LEU A 1 116 ? -11.129 17.175 -8.898 1.00 70.56 116 LEU A CA 1
ATOM 915 C C . LEU A 1 116 ? -10.051 17.798 -9.795 1.00 70.56 116 LEU A C 1
ATOM 917 O O . LEU A 1 116 ? -9.546 17.142 -10.705 1.00 70.56 116 LEU A O 1
ATOM 921 N N . ASP A 1 117 ? -9.685 19.048 -9.516 1.00 72.19 117 ASP A N 1
ATOM 922 C CA . ASP A 1 117 ? -8.633 19.744 -10.236 1.00 72.19 117 ASP A CA 1
ATOM 923 C C . ASP A 1 117 ? -7.251 19.144 -9.928 1.00 72.19 117 ASP A C 1
ATOM 925 O O . ASP A 1 117 ? -6.837 19.027 -8.771 1.00 72.19 117 ASP A O 1
ATOM 929 N N . GLY A 1 118 ? -6.542 18.725 -10.977 1.00 71.94 118 GLY A N 1
ATOM 930 C CA . GLY A 1 118 ? -5.197 18.159 -10.869 1.00 71.94 118 GLY A CA 1
ATOM 931 C C . GLY A 1 118 ? -5.114 16.757 -10.249 1.00 71.94 118 GLY A C 1
ATOM 932 O O . GLY A 1 118 ? -4.051 16.400 -9.717 1.00 71.94 118 GLY A O 1
ATOM 933 N N . LEU A 1 119 ? -6.189 15.957 -10.296 1.00 86.56 119 LEU A N 1
ATOM 934 C CA . LEU A 1 119 ? -6.161 14.551 -9.882 1.00 86.56 119 LEU A CA 1
ATOM 935 C C . LEU A 1 119 ? -5.401 13.702 -10.915 1.00 86.56 119 LEU A C 1
ATOM 937 O O . LEU A 1 119 ? -5.791 13.597 -12.075 1.00 86.56 119 LEU A O 1
ATOM 941 N N . THR A 1 120 ? -4.309 13.071 -10.486 1.00 89.81 120 THR A N 1
ATOM 942 C CA . THR A 1 120 ? -3.491 12.188 -11.330 1.00 89.81 120 THR A CA 1
ATOM 943 C C . THR A 1 120 ? -3.618 10.732 -10.877 1.00 89.81 120 THR A C 1
ATOM 945 O O . THR A 1 120 ? -3.993 10.479 -9.721 1.00 89.81 120 THR A O 1
ATOM 948 N N . PRO A 1 121 ? -3.271 9.745 -11.731 1.00 92.12 121 PRO A N 1
ATOM 949 C CA . PRO A 1 121 ? -3.258 8.345 -11.314 1.00 92.12 121 PRO A CA 1
ATOM 950 C C . PRO A 1 121 ? -2.368 8.120 -10.086 1.00 92.12 121 PRO A C 1
ATOM 952 O O . PRO A 1 121 ? -2.781 7.442 -9.150 1.00 92.12 121 PRO A O 1
ATOM 955 N N . ASN A 1 122 ? -1.197 8.764 -10.030 1.00 94.06 122 ASN A N 1
ATOM 956 C CA . ASN A 1 122 ? -0.307 8.687 -8.873 1.00 94.06 122 ASN A CA 1
ATOM 957 C C . AS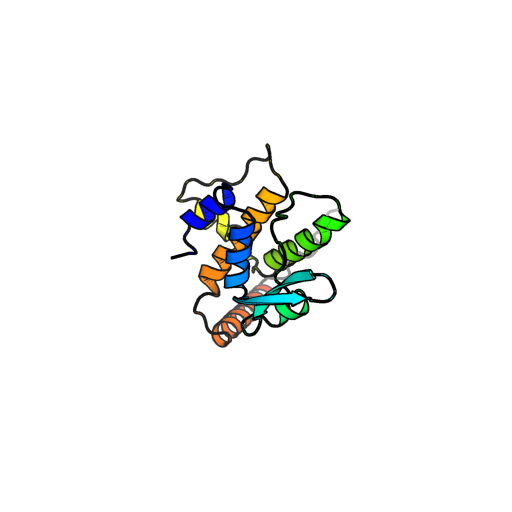N A 1 122 ? -0.941 9.237 -7.582 1.00 94.06 122 ASN A C 1
ATOM 959 O O . ASN A 1 122 ? -0.904 8.552 -6.564 1.00 94.06 122 ASN A O 1
ATOM 963 N N . LYS A 1 123 ? -1.574 10.422 -7.611 1.00 92.69 123 LYS A N 1
ATOM 964 C CA . LYS A 1 123 ? -2.268 10.977 -6.428 1.00 92.69 123 LYS A CA 1
ATOM 965 C C . LYS A 1 123 ? -3.362 10.034 -5.923 1.00 92.69 123 LYS A C 1
ATOM 967 O O . LYS A 1 123 ? -3.464 9.772 -4.728 1.00 92.69 123 LYS A O 1
ATOM 972 N N . THR A 1 124 ? -4.134 9.468 -6.849 1.00 92.75 124 THR A N 1
ATOM 973 C CA . THR A 1 124 ? -5.200 8.511 -6.525 1.00 92.75 124 THR A CA 1
ATOM 974 C C . THR A 1 124 ? -4.635 7.245 -5.877 1.00 92.75 124 THR A C 1
ATOM 976 O O . THR A 1 124 ? -5.121 6.815 -4.832 1.00 92.75 124 THR A O 1
ATOM 979 N N . ARG A 1 125 ? -3.569 6.676 -6.452 1.00 95.56 125 ARG A N 1
ATOM 980 C CA . ARG A 1 125 ? -2.890 5.486 -5.918 1.00 95.56 125 ARG A CA 1
ATOM 981 C C . ARG A 1 125 ? -2.265 5.741 -4.550 1.00 95.56 125 ARG A C 1
ATOM 983 O O . ARG A 1 125 ? -2.362 4.886 -3.681 1.00 95.56 125 ARG A O 1
ATOM 990 N N . ARG A 1 126 ? -1.700 6.928 -4.314 1.00 95.00 126 ARG A N 1
ATOM 991 C CA . ARG A 1 126 ? -1.166 7.324 -3.000 1.00 95.00 126 ARG A CA 1
ATOM 992 C C . ARG A 1 126 ? -2.231 7.306 -1.917 1.00 95.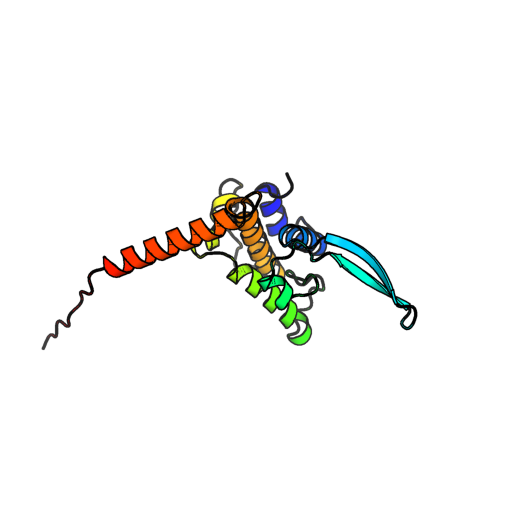00 126 ARG A C 1
ATOM 994 O O . ARG A 1 126 ? -1.992 6.728 -0.865 1.00 95.00 126 ARG A O 1
ATOM 1001 N N . ALA A 1 127 ? -3.414 7.856 -2.183 1.00 93.81 127 ALA A N 1
ATOM 1002 C CA . ALA A 1 127 ? -4.529 7.750 -1.242 1.00 93.81 127 ALA A CA 1
ATOM 1003 C C . ALA A 1 127 ? -4.973 6.296 -1.028 1.00 93.81 127 ALA A C 1
ATOM 1005 O O . ALA A 1 127 ? -5.268 5.905 0.097 1.00 93.81 127 ALA A O 1
ATOM 1006 N N . GLN A 1 128 ? -4.983 5.473 -2.079 1.00 95.00 128 GLN A N 1
ATOM 1007 C CA . GLN A 1 128 ? -5.322 4.052 -1.962 1.00 95.00 128 GLN A CA 1
ATOM 1008 C C . GLN A 1 128 ? -4.321 3.286 -1.085 1.00 95.00 128 GLN A C 1
ATOM 1010 O O . GLN A 1 128 ? -4.739 2.540 -0.200 1.00 95.00 128 GLN A O 1
ATOM 1015 N N . VAL A 1 129 ? -3.018 3.510 -1.278 1.00 96.25 129 VAL A N 1
ATOM 1016 C CA . VAL A 1 129 ? -1.959 2.919 -0.447 1.00 96.25 129 VAL A CA 1
ATOM 1017 C C . VAL A 1 129 ? -2.020 3.460 0.983 1.00 96.25 129 VAL A C 1
ATOM 1019 O O . VAL A 1 129 ? -1.978 2.672 1.919 1.00 96.25 129 VAL A O 1
ATOM 1022 N N . ALA A 1 130 ? -2.201 4.769 1.178 1.00 95.06 130 ALA A N 1
ATOM 1023 C CA . ALA A 1 130 ? -2.338 5.362 2.509 1.00 95.06 130 ALA A CA 1
ATOM 1024 C C . ALA A 1 130 ? -3.550 4.796 3.269 1.00 95.06 130 ALA A C 1
ATOM 1026 O O . ALA A 1 130 ? -3.440 4.451 4.441 1.00 95.06 130 ALA A O 1
ATOM 1027 N N . ASN A 1 131 ? -4.695 4.617 2.598 1.00 94.44 131 ASN A N 1
ATOM 1028 C CA . ASN A 1 131 ? -5.861 3.978 3.211 1.00 94.44 131 ASN A CA 1
ATOM 1029 C C . ASN A 1 131 ? -5.571 2.524 3.611 1.00 94.44 131 ASN A C 1
ATOM 1031 O O . ASN A 1 131 ? -6.003 2.078 4.670 1.00 94.44 131 ASN A O 1
ATOM 1035 N N . TRP A 1 132 ? -4.828 1.787 2.781 1.00 95.62 132 TRP A N 1
ATOM 1036 C CA . TRP A 1 132 ? -4.409 0.428 3.117 1.00 95.62 132 TRP A CA 1
ATOM 1037 C C . TRP A 1 132 ? -3.451 0.389 4.314 1.00 95.62 132 TRP A C 1
ATOM 1039 O O . TRP A 1 132 ? -3.606 -0.460 5.184 1.00 95.62 132 TRP A O 1
ATOM 1049 N N . LEU A 1 133 ? -2.504 1.326 4.404 1.00 94.50 133 LEU A N 1
ATOM 1050 C CA . LEU A 1 133 ? -1.571 1.433 5.531 1.00 94.50 133 LEU A CA 1
ATOM 1051 C C . LEU A 1 133 ? -2.287 1.764 6.849 1.00 94.50 133 LEU A C 1
ATOM 1053 O O . LEU A 1 133 ? -1.915 1.236 7.896 1.00 94.50 133 LEU A O 1
ATOM 1057 N N . ILE A 1 134 ? -3.339 2.587 6.802 1.00 92.88 134 ILE A N 1
ATOM 1058 C CA . ILE A 1 134 ? -4.222 2.846 7.951 1.00 92.88 134 ILE A CA 1
ATOM 1059 C C . ILE A 1 134 ? -4.914 1.558 8.394 1.00 92.88 134 ILE A C 1
ATOM 1061 O O . ILE A 1 134 ? -4.852 1.208 9.570 1.00 92.88 134 ILE A O 1
ATOM 1065 N N . PHE A 1 135 ? -5.509 0.826 7.451 1.00 92.50 135 PHE A N 1
ATOM 1066 C CA . PHE A 1 135 ? -6.126 -0.468 7.738 1.00 92.50 135 PHE A CA 1
ATOM 1067 C C . PHE A 1 135 ? -5.117 -1.459 8.336 1.00 92.50 135 PHE A C 1
ATOM 1069 O O . PHE A 1 135 ? -5.399 -2.085 9.354 1.00 92.50 135 PHE A O 1
ATOM 1076 N N . PHE A 1 136 ? -3.917 -1.563 7.759 1.00 91.75 136 PHE A N 1
ATOM 1077 C CA . PHE A 1 136 ? -2.856 -2.422 8.280 1.00 91.75 136 PHE A CA 1
ATOM 1078 C C . PHE A 1 136 ? -2.500 -2.064 9.726 1.00 91.75 136 PHE A C 1
ATOM 1080 O O . PHE A 1 136 ? -2.425 -2.945 10.579 1.00 91.75 136 PHE A O 1
ATOM 1087 N N . ARG A 1 137 ? -2.321 -0.773 10.021 1.00 90.88 137 ARG A N 1
ATOM 1088 C CA . ARG A 1 137 ? -2.016 -0.275 11.366 1.00 90.88 137 ARG A CA 1
ATOM 1089 C C . ARG A 1 137 ? -3.092 -0.634 12.390 1.00 90.88 137 ARG A C 1
ATOM 1091 O O . ARG A 1 137 ? -2.739 -0.950 13.520 1.00 90.88 137 ARG A O 1
ATOM 1098 N N . GLU A 1 138 ? -4.361 -0.507 12.020 1.00 86.88 138 GLU A N 1
ATOM 1099 C CA . GLU A 1 138 ? -5.494 -0.653 12.942 1.00 86.88 138 GLU A CA 1
ATOM 1100 C C . GLU A 1 138 ? -5.886 -2.116 13.160 1.00 86.88 138 GLU A C 1
ATOM 1102 O O . GLU A 1 138 ? -6.167 -2.513 14.288 1.00 86.88 138 GLU A O 1
ATOM 1107 N N . GLU A 1 139 ? -5.854 -2.927 12.102 1.00 84.88 139 GLU A N 1
ATOM 1108 C CA . GLU A 1 139 ? -6.401 -4.284 12.146 1.00 84.88 139 GLU A CA 1
ATOM 1109 C C . GLU A 1 139 ? -5.351 -5.387 12.111 1.00 84.88 139 GLU A C 1
ATOM 1111 O O . GLU A 1 139 ? -5.591 -6.452 12.669 1.00 84.88 139 GLU A O 1
ATOM 1116 N N . LEU A 1 140 ? -4.210 -5.179 11.450 1.00 82.31 140 LEU A N 1
ATOM 1117 C CA . LEU A 1 140 ? -3.256 -6.260 11.175 1.00 82.31 140 LEU A CA 1
ATOM 1118 C C . LEU A 1 140 ? -2.002 -6.178 12.046 1.00 82.31 140 LEU A C 1
ATOM 1120 O O . LEU A 1 140 ? -1.441 -7.203 12.433 1.00 82.31 140 LEU A O 1
ATOM 1124 N N . ASN A 1 141 ? -1.544 -4.969 12.360 1.00 81.56 141 ASN A N 1
ATOM 1125 C CA . ASN A 1 141 ? -0.276 -4.766 13.038 1.00 81.56 141 ASN A CA 1
ATOM 1126 C C . ASN A 1 141 ? -0.313 -5.297 14.482 1.00 81.56 141 ASN A C 1
ATOM 1128 O O . ASN A 1 141 ? -1.001 -4.750 15.342 1.00 81.56 141 ASN A O 1
ATOM 1132 N N . GLY A 1 142 ? 0.460 -6.353 14.751 1.00 72.25 142 GLY A N 1
ATOM 1133 C CA . GLY A 1 142 ? 0.550 -6.981 16.074 1.00 72.25 142 GLY A CA 1
ATOM 1134 C C . GLY A 1 142 ? -0.625 -7.897 16.436 1.00 72.25 142 GLY A C 1
ATOM 1135 O O . GLY A 1 142 ? -0.711 -8.331 17.584 1.00 72.25 142 GLY A O 1
ATOM 1136 N N . VAL A 1 143 ? -1.514 -8.210 15.485 1.00 73.56 143 VAL A N 1
ATOM 1137 C CA . VAL A 1 143 ? -2.656 -9.109 15.702 1.00 73.56 143 VAL A CA 1
ATOM 1138 C C . VAL A 1 143 ? -2.328 -10.512 15.162 1.00 73.56 143 VAL A C 1
ATOM 1140 O O . VAL A 1 143 ? -2.003 -10.640 13.981 1.00 73.56 143 VAL A O 1
ATOM 1143 N N . PRO A 1 144 ? -2.407 -11.579 15.985 1.00 74.38 144 PRO A N 1
ATOM 1144 C CA . PRO A 1 144 ? -2.192 -12.952 15.524 1.00 74.38 144 PRO A CA 1
ATOM 1145 C C . PRO A 1 144 ? -3.189 -13.378 14.437 1.00 74.38 144 PRO A C 1
ATOM 1147 O O . PRO A 1 144 ? -4.339 -12.933 14.418 1.00 74.38 144 PRO A O 1
ATOM 1150 N N . LEU A 1 145 ? -2.778 -14.292 13.553 1.00 67.31 145 LEU A N 1
ATOM 1151 C CA . LEU A 1 145 ? -3.605 -14.754 12.432 1.00 67.31 145 LEU A CA 1
ATOM 1152 C C . LEU A 1 145 ? -4.923 -15.391 12.900 1.00 67.31 145 LEU A C 1
ATOM 1154 O O . LEU A 1 145 ? -5.967 -15.197 12.279 1.00 67.31 145 LEU A O 1
ATOM 1158 N N . GLU A 1 146 ? -4.888 -16.123 14.008 1.00 73.19 146 GLU A N 1
ATOM 1159 C CA . GLU A 1 146 ? -6.039 -16.797 14.609 1.00 73.19 146 GLU A CA 1
ATOM 1160 C C . GLU A 1 146 ? -7.113 -15.789 15.032 1.00 73.19 146 GLU A C 1
ATOM 1162 O O . GLU A 1 146 ? -8.304 -16.010 14.811 1.00 73.19 146 GLU A O 1
ATOM 1167 N N . GLU A 1 147 ? -6.687 -14.648 15.575 1.00 79.81 147 GLU A N 1
ATOM 1168 C CA . GLU A 1 147 ? -7.576 -13.560 15.976 1.00 79.81 147 GLU A CA 1
ATOM 1169 C C . GLU A 1 147 ? -8.238 -12.911 14.755 1.00 79.81 147 GLU A C 1
ATOM 1171 O O . GLU A 1 147 ? -9.443 -12.651 14.761 1.00 79.81 147 GLU A O 1
ATOM 1176 N N . LEU A 1 148 ? -7.488 -12.715 13.668 1.00 76.56 148 LEU A N 1
ATOM 1177 C CA . LEU A 1 148 ? -8.031 -12.184 12.415 1.00 76.56 148 LEU A CA 1
ATOM 1178 C C . LEU A 1 148 ? -9.074 -13.122 11.796 1.00 76.56 148 LEU A C 1
ATOM 1180 O O . LEU A 1 148 ? -10.114 -12.661 11.313 1.00 76.56 148 LEU A O 1
ATOM 1184 N N . ILE A 1 149 ? -8.816 -14.435 11.827 1.00 75.81 149 ILE A N 1
ATOM 1185 C CA . ILE A 1 149 ? -9.761 -15.459 11.362 1.00 75.81 149 ILE A CA 1
ATOM 1186 C C . ILE A 1 149 ? -11.028 -15.423 12.218 1.00 75.81 149 ILE A C 1
ATOM 1188 O O . ILE A 1 149 ? -12.125 -15.369 11.660 1.00 75.81 149 ILE A O 1
ATOM 1192 N N . ARG A 1 150 ? -10.886 -15.371 13.549 1.00 81.25 150 ARG A N 1
ATOM 1193 C CA . ARG A 1 150 ? -12.015 -15.290 14.483 1.00 81.25 150 ARG A CA 1
ATOM 1194 C C . ARG A 1 150 ? -12.882 -14.060 14.223 1.00 81.25 150 ARG A C 1
ATOM 1196 O O . ARG A 1 150 ? -14.087 -14.203 14.050 1.00 81.25 150 ARG A O 1
ATOM 1203 N N . ARG A 1 151 ? -12.280 -12.868 14.120 1.00 83.31 151 ARG A N 1
ATOM 1204 C CA . ARG A 1 151 ? -13.008 -11.624 13.803 1.00 83.31 151 ARG A CA 1
ATOM 1205 C C . ARG A 1 151 ? -13.744 -11.731 12.473 1.00 83.31 151 ARG A C 1
ATOM 1207 O O . ARG A 1 151 ? -14.866 -11.263 12.340 1.00 83.31 151 ARG A O 1
ATOM 1214 N N . LYS A 1 152 ? -13.127 -12.361 11.467 1.00 78.81 152 LYS A N 1
ATOM 1215 C CA . LYS A 1 152 ? -13.762 -12.571 10.161 1.00 78.81 152 LYS A CA 1
ATOM 1216 C C . LYS A 1 152 ? -14.965 -13.513 10.245 1.00 78.81 152 LYS A C 1
ATOM 1218 O O . LYS A 1 152 ? -15.962 -13.237 9.589 1.00 78.81 152 LYS A O 1
ATOM 1223 N N . GLN A 1 153 ? -14.872 -14.592 11.018 1.00 82.25 153 GLN A N 1
ATOM 1224 C CA . GLN A 1 153 ? -15.987 -15.518 11.237 1.00 82.25 153 GLN A CA 1
ATOM 1225 C C . GLN A 1 153 ? -17.138 -14.834 11.977 1.00 82.25 153 GLN A C 1
ATOM 1227 O O . GLN A 1 153 ? -18.262 -14.876 11.495 1.00 82.25 153 GLN A O 1
ATOM 1232 N N . GLN A 1 154 ? -16.837 -14.112 13.061 1.00 84.19 154 GLN A N 1
ATOM 1233 C CA . GLN A 1 154 ? -17.830 -13.338 13.815 1.00 84.19 154 GLN A CA 1
ATOM 1234 C C . GLN A 1 154 ? -18.570 -12.336 12.922 1.00 84.19 154 GLN A C 1
ATOM 1236 O O . GLN A 1 154 ? -19.795 -12.305 12.929 1.00 84.19 154 GLN A O 1
ATOM 1241 N N . ARG A 1 155 ? -17.843 -11.591 12.077 1.00 82.06 155 ARG A N 1
ATOM 1242 C CA . ARG A 1 155 ? -18.450 -10.667 11.105 1.00 82.06 155 ARG A CA 1
ATOM 1243 C C . ARG A 1 155 ? -19.370 -11.372 10.108 1.00 82.06 155 ARG A C 1
ATOM 1245 O O . ARG A 1 155 ? -20.466 -10.894 9.855 1.00 82.06 155 ARG A O 1
ATOM 1252 N N . ALA A 1 156 ? -18.942 -12.509 9.555 1.00 80.88 156 ALA A N 1
ATOM 1253 C CA . ALA A 1 156 ? -19.767 -13.267 8.614 1.00 80.88 156 ALA A CA 1
ATOM 1254 C C . ALA A 1 156 ? -21.067 -13.768 9.269 1.00 80.88 156 ALA A C 1
ATOM 1256 O O . ALA A 1 156 ? -22.127 -13.706 8.655 1.00 80.88 156 ALA A O 1
ATOM 1257 N N . GLU A 1 157 ? -20.993 -14.211 10.526 1.00 83.00 157 GLU A N 1
ATOM 1258 C CA . GLU A 1 157 ? -22.161 -14.637 11.303 1.00 83.00 157 GLU A CA 1
ATOM 1259 C C . GLU A 1 157 ? -23.104 -13.470 11.637 1.00 83.00 157 GLU A C 1
ATOM 1261 O O . GLU A 1 157 ? -24.322 -13.640 11.614 1.00 83.00 157 GLU A O 1
ATOM 1266 N N . GLU A 1 158 ? -22.572 -12.289 11.960 1.00 83.00 158 GLU A N 1
ATOM 1267 C CA . GLU A 1 158 ? -23.363 -11.075 12.205 1.00 83.00 158 GLU A CA 1
ATOM 1268 C C . GLU A 1 158 ? -24.086 -10.607 10.936 1.00 83.00 158 GLU A C 1
ATOM 1270 O O . GLU A 1 158 ? -25.292 -10.364 10.976 1.00 83.00 158 GLU A O 1
ATOM 1275 N N . GLU A 1 159 ? -23.391 -10.568 9.796 1.00 80.19 159 GLU A N 1
ATOM 1276 C CA . GLU A 1 159 ? -23.983 -10.226 8.496 1.00 80.19 159 GLU A CA 1
ATOM 1277 C C . GLU A 1 159 ? -25.073 -11.222 8.073 1.00 80.19 159 GLU A C 1
ATOM 1279 O O . GLU A 1 159 ? -26.084 -10.827 7.484 1.00 80.19 159 GLU A O 1
ATOM 1284 N N . GLU A 1 160 ? -24.882 -12.513 8.356 1.00 79.19 160 GLU A N 1
ATOM 1285 C CA . GLU A 1 160 ? -25.867 -13.557 8.073 1.00 79.19 160 GLU A CA 1
ATOM 1286 C C . GLU A 1 160 ? -27.111 -13.396 8.957 1.00 79.19 160 GLU A C 1
ATOM 1288 O O . GLU A 1 160 ? -28.234 -13.433 8.450 1.00 79.19 160 GLU A O 1
ATOM 1293 N N . LYS A 1 161 ? -26.938 -13.108 10.254 1.00 78.06 161 LYS A N 1
ATOM 1294 C CA . LYS A 1 161 ? -28.053 -12.802 11.168 1.00 78.06 161 LYS A CA 1
ATOM 1295 C C . LYS A 1 161 ? -28.822 -11.556 10.730 1.00 78.06 161 LYS A C 1
ATOM 1297 O O . LYS A 1 161 ? -30.046 -11.596 10.650 1.00 78.06 161 LYS A O 1
ATOM 1302 N N . GLU A 1 162 ? -28.126 -10.486 10.357 1.00 76.12 162 GLU A N 1
ATOM 1303 C CA . GLU A 1 162 ? -28.746 -9.245 9.879 1.00 76.12 162 GLU A CA 1
ATOM 1304 C C . GLU A 1 162 ? -29.452 -9.428 8.517 1.00 76.12 162 GLU A C 1
ATOM 1306 O O . GLU A 1 162 ? -30.439 -8.760 8.205 1.00 76.12 162 GLU A O 1
ATOM 1311 N N . GLN A 1 163 ? -28.988 -10.353 7.671 1.00 71.31 163 GLN A N 1
ATOM 1312 C CA . GLN A 1 163 ? -29.696 -10.748 6.446 1.00 71.31 163 GLN A CA 1
ATOM 1313 C C . GLN A 1 163 ? -30.974 -11.537 6.730 1.00 71.31 163 GLN A C 1
ATOM 1315 O O . GLN A 1 163 ? -31.982 -11.293 6.069 1.00 71.31 163 GLN A O 1
ATOM 1320 N N . VAL A 1 164 ? -30.945 -12.446 7.704 1.00 72.69 164 VAL A N 1
ATOM 1321 C CA . VAL A 1 164 ? -32.107 -13.251 8.106 1.00 72.69 164 VAL A CA 1
ATOM 1322 C C . VAL A 1 164 ? -33.171 -12.397 8.806 1.00 72.69 164 VAL A C 1
ATOM 1324 O O . VAL A 1 164 ? -34.363 -12.616 8.597 1.00 72.69 164 VAL A O 1
ATOM 1327 N N . GLU A 1 165 ? -32.770 -11.398 9.594 1.00 67.12 165 GLU A N 1
ATOM 1328 C CA . GLU A 1 165 ? -33.692 -10.509 10.316 1.00 67.12 165 GLU A CA 1
ATOM 1329 C C . GLU A 1 165 ? -34.302 -9.395 9.450 1.00 67.12 165 GLU A C 1
ATOM 1331 O O . GLU A 1 165 ? -35.310 -8.801 9.838 1.00 67.12 165 GLU A O 1
ATOM 1336 N N . ARG A 1 166 ? -33.757 -9.114 8.256 1.00 56.78 166 ARG A N 1
ATOM 1337 C CA . ARG A 1 166 ? -34.370 -8.164 7.313 1.00 56.78 166 ARG A CA 1
ATOM 1338 C C . ARG A 1 166 ? -35.670 -8.754 6.739 1.00 56.78 166 ARG A C 1
ATOM 1340 O O . ARG A 1 166 ? -35.609 -9.702 5.954 1.00 56.78 166 ARG A O 1
ATOM 1347 N N . PRO A 1 167 ? -36.858 -8.195 7.049 1.00 60.59 167 PRO A N 1
ATOM 1348 C CA . PRO A 1 167 ? -38.113 -8.748 6.561 1.00 60.59 167 PRO A CA 1
ATOM 1349 C C . PRO A 1 167 ? -38.188 -8.608 5.038 1.00 60.59 167 PRO A C 1
ATOM 1351 O O . PRO A 1 167 ? -38.035 -7.520 4.479 1.00 60.59 167 PRO A O 1
ATOM 1354 N N . THR A 1 168 ? -38.449 -9.719 4.351 1.00 57.03 168 THR A N 1
ATOM 1355 C CA . THR A 1 168 ? -38.678 -9.776 2.902 1.00 57.03 168 THR A CA 1
ATOM 1356 C C . THR A 1 168 ? -40.051 -9.171 2.591 1.00 57.03 168 THR A C 1
ATOM 1358 O O . THR A 1 168 ? -41.035 -9.876 2.391 1.00 57.03 168 THR A O 1
ATOM 1361 N N . GLY A 1 169 ? -40.161 -7.845 2.633 1.00 57.09 169 GLY A N 1
ATOM 1362 C CA . GLY A 1 169 ? -41.449 -7.163 2.586 1.00 57.09 169 GLY A CA 1
ATOM 1363 C C . GLY A 1 169 ? -41.478 -5.965 1.654 1.00 57.09 169 GLY A C 1
ATOM 1364 O O . GLY A 1 169 ? -41.456 -4.847 2.141 1.00 57.09 169 GLY A O 1
ATOM 1365 N N . THR A 1 170 ? -41.655 -6.210 0.351 1.00 46.28 170 THR A N 1
ATOM 1366 C CA . THR A 1 170 ? -42.572 -5.396 -0.471 1.00 46.28 170 THR A CA 1
ATOM 1367 C C . THR A 1 170 ? -43.236 -6.297 -1.510 1.00 46.28 170 THR A C 1
ATOM 1369 O O . THR A 1 170 ? -42.764 -6.463 -2.636 1.00 46.28 170 THR A O 1
ATOM 1372 N N . ALA A 1 171 ? -44.346 -6.916 -1.108 1.00 49.78 171 ALA A N 1
ATOM 1373 C CA . ALA A 1 171 ? -45.310 -7.480 -2.038 1.00 49.78 171 ALA A CA 1
ATOM 1374 C C . ALA A 1 171 ? -45.934 -6.346 -2.868 1.00 49.78 171 ALA A C 1
ATOM 1376 O O . ALA A 1 171 ? -46.234 -5.269 -2.355 1.00 49.78 171 ALA A O 1
ATOM 1377 N N . LYS A 1 172 ? -46.108 -6.615 -4.163 1.00 52.19 172 LYS A N 1
ATOM 1378 C CA . LYS A 1 172 ? -46.760 -5.761 -5.161 1.00 52.19 172 LYS A CA 1
ATOM 1379 C C . LYS A 1 172 ? -48.040 -5.118 -4.610 1.00 52.19 172 LYS A C 1
ATOM 1381 O O . LYS A 1 172 ? -48.980 -5.834 -4.278 1.00 52.19 172 LYS A O 1
ATOM 1386 N N . GLN A 1 173 ? -48.126 -3.792 -4.641 1.00 43.59 173 GLN A N 1
ATOM 1387 C CA . GLN A 1 173 ? -49.411 -3.105 -4.744 1.00 43.59 173 GLN A CA 1
ATOM 1388 C C . GLN A 1 173 ? -49.543 -2.575 -6.167 1.00 43.59 173 GLN A C 1
ATOM 1390 O O . GLN A 1 173 ? -48.842 -1.653 -6.575 1.00 43.59 173 GLN A O 1
ATOM 1395 N N . GLY A 1 174 ? -50.398 -3.244 -6.941 1.00 53.00 174 GLY A N 1
ATOM 1396 C CA . GLY A 1 174 ? -50.903 -2.708 -8.192 1.00 53.00 174 GLY A CA 1
ATOM 1397 C C . GLY A 1 174 ? -51.866 -1.562 -7.914 1.00 53.00 174 GLY A C 1
ATOM 1398 O O . GLY A 1 174 ? -52.571 -1.577 -6.907 1.00 53.00 174 GLY A O 1
ATOM 1399 N N . VAL A 1 175 ? -51.917 -0.603 -8.830 1.00 50.41 175 VAL A N 1
ATOM 1400 C CA . VAL A 1 175 ? -53.047 0.310 -8.969 1.00 50.41 175 VAL A CA 1
ATOM 1401 C C . VAL A 1 175 ? -53.329 0.451 -10.463 1.00 50.41 175 VAL A C 1
ATOM 1403 O O . VAL A 1 175 ? -52.466 0.884 -11.221 1.00 50.41 175 VAL A O 1
ATOM 1406 N N . VAL A 1 176 ? -54.497 -0.100 -10.802 1.00 49.50 176 VAL A N 1
ATOM 1407 C CA . VAL A 1 176 ? -55.515 0.272 -11.803 1.00 49.50 176 VAL A CA 1
ATOM 1408 C C . VAL A 1 176 ? -55.128 1.319 -12.842 1.00 49.50 176 VAL A C 1
ATOM 1410 O O . VAL A 1 176 ? -54.825 2.464 -12.443 1.00 49.50 176 VAL A O 1
#

InterPro domains:
  IPR014952 Protein of unknown function DUF1823 [PF08853] (3-137)

Radius of gyration: 20.46 Å; chains: 1; bounding box: 83×36×37 Å

pLDDT: mean 85.38, std 11.42, range [43.59, 96.5]

Organism: NCBI:txid41880

Foldseek 3Di:
DCLALVNLVCLLVVVDAQVVLLVVLCVLQPKDFPAWDQDPVVRDIHTDIDCVSGDPVLCVVPVDRFRQQPNVLDCDCVSCVRNCVNLVVLLVVDDPVLNCVNVVSCVVVVDNDDDPPPDDSNSVSSNSSSSSSSVSVPPPPPDDPVRVVVVVVVVVVVVVVVVVPPDPDDDDDDDD

Secondary structure (DSSP, 8-state):
--S-HHHHHHHHTT-S-HHHHHHHHHHHHT-EEEEEEEETTTTEEEEEEE-TTS-HHHHTT-SSPPPSS-TT----HHHHHHHHHHHHHHHHTS-GGGGGHHHHHHGGGT-----STT--HHHHHHHHHHHHHHHIIIIITT--HHHHHHHHHHHHHHHHHHHHHS----------

Sequence (176 aa):
ALLTSEAMLAIVNQEVSDAHVNELAWSCLGYARNGYDLDTDDLTVKEMWDTAQVFPNWLKRFPEPPDFLGVKRDYRPEIDAPVKAACSALVRSIPAEHKQGLKQQLKELGWTGFTLDGLTPNKTRRAQVANWLIFFREELNGVPLEELIRRKQQRAEEEEKEQVERPTGTAKQGVV